Protein AF-A0AB38RNN1-F1 (afdb_monomer_lite)

Sequence (96 aa):
MTHTVTRSSRERSSIASRIVEEEATTDPYGPRRAVTVARLALEFAGQFSLEGVEIVLDGCILDLSWVSYAAMPELSERLARQRISSYCHSKNRGFR

Foldseek 3Di:
DDDDDDDDDDDPPDPPPPPDPPPPPPPVCPVLLVVLLVVLCVVCPPQDDSVRLSVQLVVLLVVCVVPDSVCSSVRSSVSSNVVSVVVSVVVVVPPD

Radius of gyration: 26.96 Å; chains: 1; bounding box: 80×74×32 Å

pLDDT: mean 75.8, std 21.1, range [37.38, 96.38]

Structure (mmCIF, N/CA/C/O backbone):
data_AF-A0AB38RNN1-F1
#
_entry.id   AF-A0AB38RNN1-F1
#
loop_
_atom_site.group_PDB
_atom_site.id
_atom_site.type_symbol
_atom_site.label_atom_id
_atom_site.label_alt_id
_atom_site.label_comp_id
_atom_site.label_asym_id
_atom_site.label_entity_id
_atom_site.label_seq_id
_atom_site.pdbx_PDB_ins_code
_atom_site.Cartn_x
_atom_site.Cartn_y
_atom_site.Cartn_z
_atom_site.occupancy
_atom_site.B_iso_or_equiv
_atom_site.auth_seq_id
_atom_site.auth_comp_id
_atom_site.auth_asym_id
_atom_site.auth_atom_id
_atom_site.pdbx_PDB_model_num
ATOM 1 N N . MET A 1 1 ? 57.336 -63.489 -4.885 1.00 40.75 1 MET A N 1
ATOM 2 C CA . MET A 1 1 ? 56.940 -62.594 -3.777 1.00 40.75 1 MET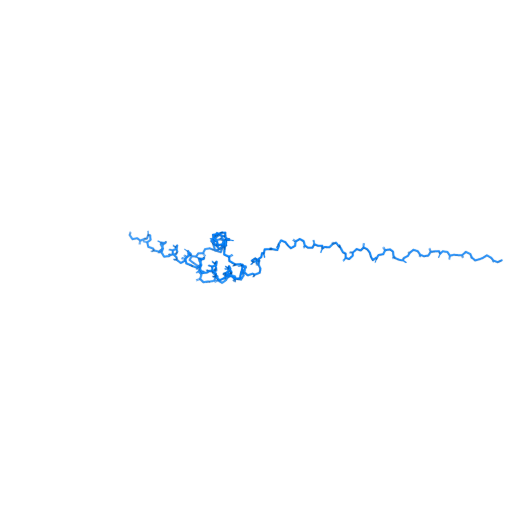 A CA 1
ATOM 3 C C . MET A 1 1 ? 55.743 -61.783 -4.237 1.00 40.75 1 MET A C 1
ATOM 5 O O . MET A 1 1 ? 55.856 -61.008 -5.174 1.00 40.75 1 MET A O 1
ATOM 9 N N . THR A 1 2 ? 54.580 -62.083 -3.671 1.00 37.38 2 THR A N 1
ATOM 10 C CA . THR A 1 2 ? 53.269 -61.502 -3.981 1.00 37.38 2 THR A CA 1
ATOM 11 C C . THR A 1 2 ? 53.002 -60.291 -3.093 1.00 37.38 2 THR A C 1
ATOM 13 O O . THR A 1 2 ? 53.038 -60.430 -1.873 1.00 37.38 2 THR A O 1
ATOM 16 N N . HIS A 1 3 ? 52.648 -59.149 -3.684 1.00 45.09 3 HIS A N 1
ATOM 17 C CA . HIS A 1 3 ? 51.996 -58.049 -2.970 1.00 45.09 3 HIS A CA 1
ATOM 18 C C . HIS A 1 3 ? 50.677 -57.700 -3.666 1.00 45.09 3 HIS A C 1
ATOM 20 O O . HIS A 1 3 ? 50.624 -56.974 -4.653 1.00 45.09 3 HIS A O 1
ATOM 26 N N . THR A 1 4 ? 49.601 -58.275 -3.141 1.00 41.12 4 THR A N 1
ATOM 27 C CA . THR A 1 4 ? 48.251 -57.704 -3.158 1.00 41.12 4 THR A CA 1
ATOM 28 C C . THR A 1 4 ? 48.217 -56.452 -2.278 1.00 41.12 4 THR A C 1
ATOM 30 O O . THR A 1 4 ? 48.893 -56.460 -1.253 1.00 41.12 4 THR A O 1
ATOM 33 N N . VAL A 1 5 ? 47.402 -55.440 -2.625 1.00 49.22 5 VAL A N 1
ATOM 34 C CA . VAL A 1 5 ? 46.419 -54.765 -1.734 1.00 49.22 5 VAL A CA 1
ATOM 35 C C . VAL A 1 5 ? 45.842 -53.485 -2.389 1.00 49.22 5 VAL A C 1
ATOM 37 O O . VAL A 1 5 ? 46.513 -52.483 -2.600 1.00 49.22 5 VAL A O 1
ATOM 40 N N . THR A 1 6 ? 44.551 -53.614 -2.723 1.00 41.12 6 THR A N 1
ATOM 41 C CA . THR A 1 6 ? 43.417 -52.660 -2.708 1.00 41.12 6 THR A CA 1
ATOM 42 C C . THR A 1 6 ? 43.471 -51.290 -3.398 1.00 41.12 6 THR A C 1
ATOM 44 O O . THR A 1 6 ? 43.972 -50.296 -2.882 1.00 41.12 6 THR A O 1
ATOM 47 N N . ARG A 1 7 ? 42.689 -51.232 -4.483 1.00 44.09 7 ARG A N 1
ATOM 48 C CA . ARG A 1 7 ? 41.950 -50.080 -5.021 1.00 44.09 7 ARG A CA 1
ATOM 49 C C . ARG A 1 7 ? 41.134 -49.381 -3.917 1.00 44.09 7 ARG A C 1
ATOM 51 O O . ARG A 1 7 ? 40.174 -49.956 -3.411 1.00 44.09 7 ARG A O 1
ATOM 58 N N . SER A 1 8 ? 41.494 -48.143 -3.580 1.00 42.00 8 SER A N 1
ATOM 59 C CA . SER A 1 8 ? 40.718 -47.280 -2.681 1.00 42.00 8 SER A CA 1
ATOM 60 C C . SER A 1 8 ? 39.667 -46.494 -3.471 1.00 42.00 8 SER A C 1
ATOM 62 O O . SER A 1 8 ? 39.994 -45.673 -4.327 1.00 42.00 8 SER A O 1
ATOM 64 N N . SER A 1 9 ? 38.396 -46.791 -3.194 1.00 52.75 9 SER A N 1
ATOM 65 C CA . SER A 1 9 ? 37.230 -45.982 -3.554 1.00 52.75 9 SER A CA 1
ATOM 66 C C . SER A 1 9 ? 37.128 -44.783 -2.609 1.00 52.75 9 SER A C 1
ATOM 68 O O . SER A 1 9 ? 36.718 -44.947 -1.466 1.00 52.75 9 SER A O 1
ATOM 70 N N . ARG A 1 10 ? 37.450 -43.589 -3.102 1.00 49.78 10 ARG A N 1
ATOM 71 C CA . ARG A 1 10 ? 37.082 -42.259 -2.575 1.00 49.78 10 ARG A CA 1
ATOM 72 C C . ARG A 1 10 ? 37.472 -41.277 -3.685 1.00 49.78 10 ARG A C 1
ATOM 74 O O . ARG A 1 10 ? 38.579 -41.368 -4.182 1.00 49.78 10 ARG A O 1
ATOM 81 N N . GLU A 1 11 ? 36.659 -40.400 -4.242 1.00 45.75 11 GLU A N 1
ATOM 82 C CA . GLU A 1 11 ? 35.344 -39.887 -3.908 1.00 45.75 11 GLU A CA 1
ATOM 83 C C . GLU A 1 11 ? 34.659 -39.560 -5.239 1.00 45.75 11 GLU A C 1
ATOM 85 O O . GLU A 1 11 ? 35.069 -38.666 -5.975 1.00 45.75 11 GLU A O 1
ATOM 90 N N . ARG A 1 12 ? 33.586 -40.287 -5.559 1.00 48.72 12 ARG A N 1
ATOM 91 C CA . ARG A 1 12 ? 32.555 -39.770 -6.459 1.00 48.72 12 ARG A CA 1
ATOM 92 C C . ARG A 1 12 ? 31.749 -38.764 -5.646 1.00 48.72 12 ARG A C 1
ATOM 94 O O . ARG A 1 12 ? 30.746 -39.138 -5.057 1.00 48.72 12 ARG A O 1
ATOM 101 N N . SER A 1 13 ? 32.224 -37.531 -5.524 1.00 46.03 13 SER A N 1
ATOM 102 C CA . SER A 1 13 ? 31.448 -36.485 -4.854 1.00 46.03 13 SER A CA 1
ATOM 103 C C . SER A 1 13 ? 31.859 -35.098 -5.331 1.00 46.03 13 SER A C 1
ATOM 105 O O . SER A 1 13 ? 32.383 -34.288 -4.581 1.00 46.03 13 SER A O 1
ATOM 107 N N . SER A 1 14 ? 31.631 -34.826 -6.614 1.00 40.31 14 SER A N 1
ATOM 108 C CA . SER A 1 14 ? 31.529 -33.446 -7.107 1.00 40.31 14 SER A CA 1
ATOM 109 C C . SER A 1 14 ? 30.500 -33.362 -8.241 1.00 40.31 14 SER A C 1
ATOM 111 O O . SER A 1 14 ? 30.724 -32.791 -9.300 1.00 40.31 14 SER A O 1
ATOM 113 N N . ILE A 1 15 ? 29.360 -34.031 -8.037 1.00 46.28 15 ILE A N 1
ATOM 114 C CA . ILE A 1 15 ? 28.147 -33.915 -8.861 1.00 46.28 15 ILE A CA 1
ATOM 115 C C . ILE A 1 15 ? 26.977 -33.779 -7.880 1.00 46.28 15 ILE A C 1
ATOM 117 O O . ILE A 1 15 ? 26.127 -34.651 -7.772 1.00 46.28 15 ILE A O 1
ATOM 121 N N . ALA A 1 16 ? 27.004 -32.745 -7.043 1.00 44.16 16 ALA A N 1
ATOM 122 C CA . ALA A 1 16 ? 25.876 -32.415 -6.165 1.00 44.16 16 ALA A CA 1
ATOM 123 C C . ALA A 1 16 ? 25.852 -30.935 -5.748 1.00 44.16 16 ALA A C 1
ATOM 125 O O . ALA A 1 16 ? 25.161 -30.576 -4.806 1.00 44.16 16 ALA A O 1
ATOM 126 N N . SER A 1 17 ? 26.586 -30.054 -6.435 1.00 42.66 17 SER A N 1
ATOM 127 C CA . SER A 1 17 ? 26.563 -28.608 -6.148 1.00 42.66 17 SER A CA 1
ATOM 128 C C . SER A 1 17 ? 25.698 -27.815 -7.130 1.00 42.66 17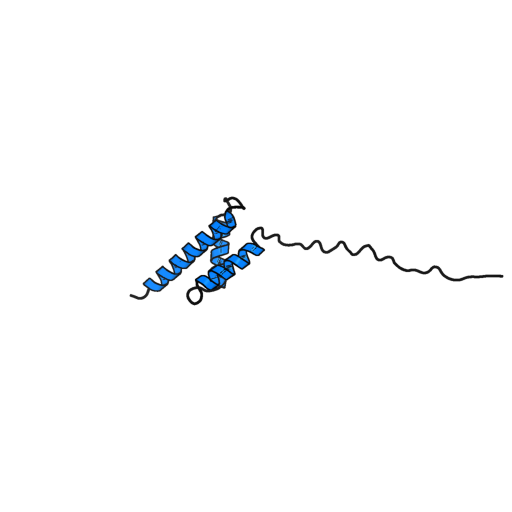 SER A C 1
ATOM 130 O O . SER A 1 17 ? 25.863 -26.609 -7.252 1.00 42.66 17 SER A O 1
ATOM 132 N N . ARG A 1 18 ? 24.800 -28.471 -7.874 1.00 51.00 18 ARG A N 1
ATOM 133 C CA . ARG A 1 18 ? 24.022 -27.824 -8.945 1.00 51.00 18 ARG A CA 1
ATOM 134 C C . ARG A 1 18 ? 22.549 -28.225 -8.989 1.00 51.00 18 ARG A C 1
ATOM 136 O O . ARG A 1 18 ? 21.963 -28.282 -10.059 1.00 51.00 18 ARG A O 1
ATOM 143 N N . ILE A 1 19 ? 21.950 -28.503 -7.833 1.00 53.94 19 ILE A N 1
ATOM 144 C CA . ILE A 1 19 ? 20.491 -28.629 -7.730 1.00 53.94 19 ILE A CA 1
ATOM 145 C C . ILE A 1 19 ? 20.024 -27.914 -6.466 1.00 53.94 19 ILE A C 1
ATOM 147 O O . ILE A 1 19 ? 19.637 -28.538 -5.489 1.00 53.94 19 ILE A O 1
ATOM 151 N N . VAL A 1 20 ? 20.123 -26.590 -6.494 1.00 46.44 20 VAL A N 1
ATOM 152 C CA . VAL A 1 20 ? 19.093 -25.703 -5.951 1.00 46.44 20 VAL A CA 1
ATOM 153 C C . VAL A 1 20 ? 19.057 -24.544 -6.942 1.00 46.44 20 VAL A C 1
ATOM 155 O O . VAL A 1 20 ? 19.602 -23.473 -6.698 1.00 46.44 20 VAL A O 1
ATOM 158 N N . GLU A 1 21 ? 18.509 -24.795 -8.135 1.00 46.44 21 GLU A N 1
ATOM 159 C CA . GLU A 1 21 ? 17.843 -23.705 -8.845 1.00 46.44 21 GLU A CA 1
ATOM 160 C C . GLU A 1 21 ? 16.637 -23.385 -7.974 1.00 46.44 21 GLU A C 1
ATOM 162 O O . GLU A 1 21 ? 15.588 -24.020 -8.035 1.00 46.44 21 GLU A O 1
ATOM 167 N N . GLU A 1 22 ? 16.917 -22.504 -7.019 1.00 47.34 22 GLU A N 1
ATOM 168 C CA . GLU A 1 22 ? 15.966 -21.719 -6.276 1.00 47.34 22 GLU A CA 1
ATOM 169 C C . GLU A 1 22 ? 14.981 -21.202 -7.316 1.00 47.34 22 GLU A C 1
ATOM 171 O O . GLU A 1 22 ? 15.288 -20.300 -8.097 1.00 47.34 22 GLU A O 1
ATOM 176 N N . GLU A 1 23 ? 13.811 -21.833 -7.368 1.00 44.28 23 GLU A N 1
ATOM 177 C CA . GLU A 1 23 ? 12.617 -21.236 -7.929 1.00 44.28 23 GLU A CA 1
ATOM 178 C C . GLU A 1 23 ? 12.282 -20.048 -7.019 1.00 44.28 23 GLU A C 1
ATOM 180 O O . GLU A 1 23 ? 11.341 -20.060 -6.230 1.00 44.28 23 GLU A O 1
ATOM 185 N N . ALA A 1 24 ? 13.132 -19.022 -7.069 1.00 48.06 24 ALA A N 1
ATOM 186 C CA . ALA A 1 24 ? 12.780 -17.688 -6.679 1.00 48.06 24 ALA A CA 1
ATOM 187 C C . ALA A 1 24 ? 11.657 -17.349 -7.641 1.00 48.06 24 ALA A C 1
ATOM 189 O O . ALA A 1 24 ? 11.896 -16.949 -8.784 1.00 48.06 24 ALA A O 1
ATOM 190 N N . THR A 1 25 ? 10.426 -17.585 -7.187 1.00 50.44 25 THR A N 1
ATOM 191 C CA . THR A 1 25 ? 9.244 -16.879 -7.642 1.00 50.44 25 THR A CA 1
ATOM 192 C C . THR A 1 25 ? 9.676 -15.426 -7.671 1.00 50.44 25 THR A C 1
ATOM 194 O O . THR A 1 25 ? 9.790 -14.768 -6.636 1.00 50.44 25 THR A O 1
ATOM 197 N N . THR A 1 26 ? 10.121 -14.984 -8.846 1.00 51.75 26 THR A N 1
ATOM 198 C CA . THR A 1 26 ? 10.758 -13.693 -9.020 1.00 51.75 26 THR A CA 1
ATOM 199 C C . THR A 1 26 ? 9.579 -12.759 -9.047 1.00 51.75 26 THR A C 1
ATOM 201 O O . THR A 1 26 ? 9.121 -12.395 -10.120 1.00 51.75 26 THR A O 1
ATOM 204 N N . ASP A 1 27 ? 8.992 -12.489 -7.880 1.00 55.03 27 ASP A N 1
ATOM 205 C CA . ASP A 1 27 ? 8.049 -11.405 -7.732 1.00 55.03 27 ASP A CA 1
ATOM 206 C C . ASP A 1 27 ? 8.838 -10.186 -8.218 1.00 55.03 27 ASP A C 1
ATOM 208 O O . ASP A 1 27 ? 9.784 -9.765 -7.536 1.00 55.03 27 ASP A O 1
ATOM 212 N N . PRO A 1 28 ? 8.537 -9.641 -9.415 1.00 57.53 28 PRO A N 1
ATOM 213 C CA . PRO A 1 28 ? 9.286 -8.508 -9.939 1.00 57.53 28 PRO A CA 1
ATOM 214 C C . PRO A 1 28 ? 9.094 -7.270 -9.043 1.00 57.53 28 PRO A C 1
ATOM 216 O O . PRO A 1 28 ? 9.750 -6.245 -9.237 1.00 57.53 28 PRO A O 1
ATOM 219 N N . TYR A 1 29 ? 8.239 -7.386 -8.022 1.00 58.19 29 TYR A N 1
ATOM 220 C CA . TYR A 1 29 ? 7.971 -6.417 -6.979 1.00 58.19 29 TYR A CA 1
ATOM 221 C C . TYR A 1 29 ? 8.443 -6.876 -5.580 1.00 58.19 29 TYR A C 1
ATOM 223 O O . TYR A 1 29 ? 8.438 -6.058 -4.664 1.00 58.19 29 TYR A O 1
ATOM 231 N N . GLY A 1 30 ? 8.940 -8.105 -5.398 1.00 58.47 30 GLY A N 1
ATOM 232 C CA . GLY A 1 30 ? 9.083 -8.823 -4.115 1.00 58.47 30 GLY A CA 1
ATOM 233 C C . GLY A 1 30 ? 9.760 -8.078 -2.962 1.00 58.47 30 GLY A C 1
ATOM 234 O O . GLY A 1 30 ? 9.122 -7.839 -1.933 1.00 58.47 30 GLY A O 1
ATOM 235 N N . PRO A 1 31 ? 11.024 -7.637 -3.095 1.00 62.09 31 PRO A N 1
ATOM 236 C CA . PRO A 1 31 ? 11.689 -6.920 -2.007 1.00 62.09 31 PRO A CA 1
ATOM 237 C C . PRO A 1 31 ? 11.158 -5.488 -1.831 1.00 62.09 31 PRO A C 1
ATOM 239 O O . PRO A 1 31 ? 11.251 -4.923 -0.743 1.00 62.09 31 PRO A O 1
ATOM 242 N N . ARG A 1 32 ? 10.573 -4.886 -2.876 1.00 76.56 32 ARG A N 1
ATOM 243 C CA . ARG A 1 32 ? 10.017 -3.523 -2.817 1.00 76.56 32 ARG A CA 1
ATOM 244 C C . ARG A 1 32 ? 8.617 -3.507 -2.209 1.00 76.56 32 ARG A C 1
ATOM 246 O O . ARG A 1 32 ? 8.309 -2.596 -1.449 1.00 76.56 32 ARG A O 1
ATOM 253 N N . ARG A 1 33 ? 7.815 -4.539 -2.471 1.00 86.00 33 ARG A N 1
ATOM 254 C CA . ARG A 1 33 ? 6.469 -4.726 -1.931 1.00 86.00 33 ARG A CA 1
ATOM 255 C C . ARG A 1 33 ? 6.506 -4.759 -0.410 1.00 86.00 33 ARG A C 1
ATOM 257 O O . ARG A 1 33 ? 5.823 -3.959 0.214 1.00 86.00 33 ARG A O 1
ATOM 264 N N . ALA A 1 34 ? 7.346 -5.607 0.185 1.00 87.56 34 ALA A N 1
ATOM 265 C CA . ALA A 1 34 ? 7.439 -5.732 1.642 1.00 87.56 34 ALA A CA 1
ATOM 266 C C . ALA A 1 34 ? 7.818 -4.405 2.330 1.00 87.56 34 ALA A C 1
ATOM 268 O O . ALA A 1 34 ? 7.221 -4.029 3.338 1.00 87.56 34 ALA A O 1
ATOM 269 N N . VAL A 1 35 ? 8.762 -3.651 1.753 1.00 89.56 35 VAL A N 1
ATOM 270 C CA . VAL A 1 35 ? 9.155 -2.326 2.263 1.00 89.56 35 VAL A CA 1
ATOM 271 C C . VAL A 1 35 ? 8.003 -1.324 2.147 1.00 89.56 35 VAL A C 1
ATOM 273 O O . VAL A 1 35 ? 7.752 -0.560 3.081 1.00 89.56 35 VAL A O 1
ATOM 276 N N . THR A 1 36 ? 7.279 -1.332 1.028 1.00 91.12 36 THR A N 1
ATOM 277 C CA . THR A 1 36 ? 6.110 -0.469 0.822 1.00 91.12 36 THR A CA 1
ATOM 278 C C . THR A 1 36 ? 4.975 -0.812 1.786 1.00 91.12 36 THR A C 1
ATOM 280 O O . THR A 1 36 ? 4.416 0.097 2.399 1.00 91.12 36 THR A O 1
ATOM 283 N N . VAL A 1 37 ? 4.683 -2.100 1.993 1.00 93.44 37 VAL A N 1
ATOM 284 C CA . VAL A 1 37 ? 3.697 -2.568 2.981 1.00 93.44 37 VAL A CA 1
ATOM 285 C C . VAL A 1 37 ? 4.080 -2.092 4.376 1.00 93.44 37 VAL A C 1
ATOM 287 O O . VAL A 1 37 ? 3.253 -1.487 5.048 1.00 93.44 37 VAL A O 1
ATOM 290 N N . ALA A 1 38 ? 5.333 -2.285 4.798 1.00 93.06 38 ALA A N 1
ATOM 291 C CA . ALA A 1 38 ? 5.787 -1.858 6.120 1.00 93.06 38 ALA A CA 1
ATOM 292 C C . ALA A 1 38 ? 5.640 -0.340 6.322 1.00 93.06 38 ALA A C 1
ATOM 294 O O . ALA A 1 38 ? 5.169 0.106 7.370 1.00 93.06 38 ALA A O 1
ATOM 295 N N . ARG A 1 39 ? 5.989 0.463 5.307 1.00 93.12 39 ARG A N 1
ATOM 296 C CA . ARG A 1 39 ? 5.836 1.926 5.351 1.00 93.12 39 ARG A CA 1
ATOM 297 C C . ARG A 1 39 ? 4.372 2.347 5.451 1.00 93.12 39 ARG A C 1
ATOM 299 O O . ARG A 1 39 ? 4.052 3.177 6.295 1.00 93.12 39 ARG A O 1
ATOM 306 N N . LEU A 1 40 ? 3.494 1.771 4.631 1.00 93.88 40 LEU A N 1
ATOM 307 C CA . LEU A 1 40 ? 2.061 2.080 4.653 1.00 93.88 40 LEU A CA 1
ATOM 308 C C . LEU A 1 40 ? 1.396 1.594 5.950 1.00 93.88 40 LEU A C 1
ATOM 310 O O . LEU A 1 40 ? 0.588 2.311 6.530 1.00 93.88 40 LEU A O 1
ATOM 314 N N . ALA A 1 41 ? 1.765 0.416 6.448 1.00 94.94 41 ALA A N 1
ATOM 315 C CA . ALA A 1 41 ? 1.260 -0.107 7.713 1.00 94.94 41 ALA A CA 1
ATOM 316 C C . ALA A 1 41 ? 1.656 0.779 8.900 1.00 94.94 41 ALA A C 1
ATOM 318 O O . ALA A 1 41 ? 0.847 0.986 9.801 1.00 94.94 41 ALA A O 1
ATOM 319 N N . LEU A 1 42 ? 2.870 1.340 8.881 1.00 95.19 42 LEU A N 1
ATOM 320 C CA . LEU A 1 42 ? 3.301 2.320 9.874 1.00 95.19 42 LEU A CA 1
ATOM 321 C C . LEU A 1 42 ? 2.553 3.655 9.718 1.00 95.19 42 LEU A C 1
ATOM 323 O O . LEU A 1 42 ? 2.116 4.224 10.714 1.00 95.19 42 LEU A O 1
ATOM 327 N N . GLU A 1 43 ? 2.381 4.137 8.483 1.00 94.75 43 GLU A N 1
ATOM 328 C CA . GLU A 1 43 ? 1.685 5.396 8.167 1.00 94.75 43 GLU A CA 1
ATOM 329 C C . GLU A 1 43 ? 0.217 5.380 8.630 1.00 94.75 43 GLU A C 1
ATOM 331 O O . GLU A 1 43 ? -0.280 6.377 9.149 1.00 94.75 43 GLU A O 1
ATOM 336 N N . PHE A 1 44 ? -0.460 4.237 8.496 1.00 93.25 44 PHE A N 1
ATOM 337 C CA . PHE A 1 44 ? -1.872 4.060 8.853 1.00 93.25 44 PHE A CA 1
ATOM 338 C C . PHE A 1 44 ? -2.089 3.225 10.124 1.00 93.25 44 PHE A C 1
ATOM 340 O O . PHE A 1 44 ? -3.191 2.708 10.356 1.00 93.25 44 PHE A O 1
ATOM 347 N N . ALA A 1 45 ? -1.058 3.098 10.964 1.00 91.94 45 ALA A N 1
ATOM 348 C CA . ALA A 1 45 ? -1.118 2.316 12.192 1.00 91.94 45 ALA A CA 1
ATOM 349 C C . ALA A 1 45 ? -2.288 2.765 13.087 1.00 91.94 45 ALA A C 1
ATOM 351 O O . ALA A 1 45 ? -2.493 3.950 13.347 1.00 91.94 45 ALA A O 1
ATOM 352 N N . GLY A 1 46 ? -3.089 1.801 13.548 1.00 89.69 46 GLY A N 1
ATOM 353 C CA . GLY A 1 46 ? -4.266 2.053 14.389 1.00 89.69 46 GLY A CA 1
ATOM 354 C C . GLY A 1 46 ? -5.521 2.524 13.641 1.00 89.69 46 GLY A C 1
ATOM 355 O O . GLY A 1 46 ? -6.595 2.563 14.239 1.00 89.69 46 GLY A O 1
ATOM 356 N N . GLN A 1 47 ? -5.429 2.830 12.343 1.00 91.38 47 GLN A N 1
ATOM 357 C CA . GLN A 1 47 ? -6.577 3.201 11.503 1.00 91.38 47 GLN A CA 1
ATOM 358 C C . GLN A 1 47 ? -6.918 2.122 10.470 1.00 91.38 47 GLN A C 1
ATOM 360 O O . GLN A 1 47 ? -8.094 1.928 10.140 1.00 91.38 47 GLN A O 1
ATOM 365 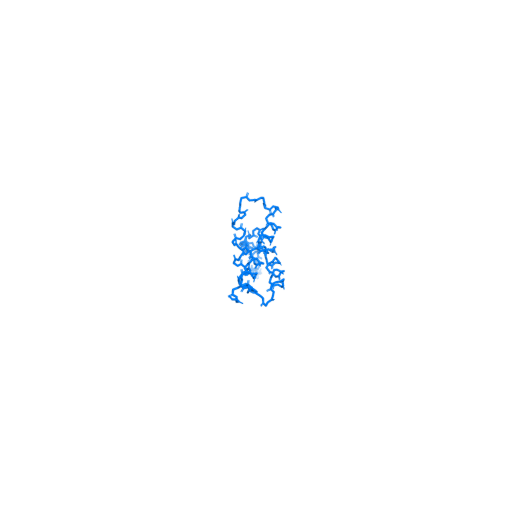N N . PHE A 1 48 ? -5.901 1.404 9.992 1.00 91.62 48 PHE A N 1
ATOM 366 C CA . PHE A 1 48 ? -6.013 0.388 8.951 1.00 91.62 48 PHE A CA 1
ATOM 367 C C . PHE A 1 48 ? -5.178 -0.854 9.307 1.00 91.62 48 PHE A C 1
ATOM 369 O O . PHE A 1 48 ? -4.141 -0.739 9.959 1.00 91.62 48 PHE A O 1
ATOM 376 N N . SER A 1 49 ? -5.648 -2.051 8.939 1.00 93.81 49 SER A N 1
ATOM 377 C CA . SER A 1 49 ? -4.965 -3.314 9.262 1.00 93.81 49 SER A CA 1
ATOM 378 C C . SER A 1 49 ? -3.829 -3.611 8.281 1.00 93.81 49 SER A C 1
ATOM 380 O O . SER A 1 49 ? -3.915 -3.251 7.110 1.00 93.81 49 SER A O 1
ATOM 382 N N . LEU A 1 50 ? -2.791 -4.319 8.744 1.00 93.56 50 LEU A N 1
ATOM 383 C CA . LEU A 1 50 ? -1.670 -4.765 7.904 1.00 93.56 50 LEU A CA 1
ATOM 384 C C . LEU A 1 50 ? -2.148 -5.614 6.715 1.00 93.56 50 LEU A C 1
ATOM 386 O O . LEU A 1 50 ? -1.791 -5.329 5.580 1.00 93.56 50 LEU A O 1
ATOM 390 N N . GLU A 1 51 ? -3.019 -6.590 6.969 1.00 94.19 51 GLU A N 1
ATOM 391 C CA . GLU A 1 51 ? -3.638 -7.421 5.926 1.00 94.19 51 GLU A CA 1
ATOM 392 C C . GLU A 1 51 ? -4.405 -6.569 4.902 1.00 94.19 51 GLU A C 1
ATOM 394 O O . GLU A 1 51 ? -4.315 -6.784 3.697 1.00 94.19 51 GLU A O 1
ATOM 399 N N . GLY A 1 52 ? -5.106 -5.528 5.364 1.00 94.19 52 GLY A N 1
ATOM 400 C CA . GLY A 1 52 ? -5.773 -4.583 4.476 1.00 94.19 52 GLY A CA 1
ATOM 401 C C . GLY A 1 52 ? -4.783 -3.822 3.593 1.00 94.19 52 GLY A C 1
ATOM 402 O O . GLY A 1 52 ? -5.060 -3.613 2.412 1.00 94.19 52 GLY A O 1
ATOM 403 N N . VAL A 1 53 ? -3.635 -3.405 4.141 1.00 95.06 53 VAL A N 1
ATOM 404 C CA . VAL A 1 53 ? -2.573 -2.735 3.367 1.00 95.06 53 VAL A CA 1
ATOM 405 C C . VAL A 1 53 ? -2.068 -3.646 2.252 1.00 95.06 53 VAL A C 1
ATOM 407 O O . VAL A 1 53 ? -1.924 -3.181 1.124 1.00 95.06 53 VAL A O 1
ATOM 410 N N . GLU A 1 54 ? -1.832 -4.924 2.548 1.00 94.44 54 GLU A N 1
ATOM 411 C CA . GLU A 1 54 ? -1.379 -5.913 1.565 1.00 94.44 54 GLU A CA 1
ATOM 412 C C . GLU A 1 54 ? -2.396 -6.097 0.438 1.00 94.44 54 GLU A C 1
ATOM 414 O O . GLU A 1 54 ? -2.043 -5.934 -0.729 1.00 94.44 54 GLU A O 1
ATOM 419 N N . ILE A 1 55 ? -3.669 -6.318 0.783 1.00 94.69 55 ILE A N 1
ATOM 420 C CA . ILE A 1 55 ? -4.757 -6.478 -0.195 1.00 94.69 55 ILE A CA 1
ATOM 421 C C . ILE A 1 55 ? -4.880 -5.241 -1.091 1.00 94.69 55 ILE A C 1
ATOM 423 O O . ILE A 1 55 ? -5.009 -5.356 -2.312 1.00 94.69 55 ILE A O 1
ATOM 427 N N . VAL A 1 56 ? -4.848 -4.042 -0.499 1.00 95.94 56 VAL A N 1
ATOM 428 C CA . VAL A 1 56 ? -4.95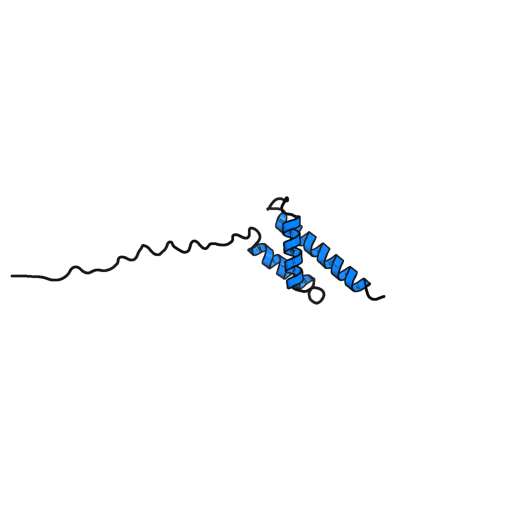1 -2.796 -1.267 1.00 95.94 56 VAL A CA 1
ATOM 429 C C . VAL A 1 56 ? -3.746 -2.628 -2.184 1.00 95.94 56 VAL A C 1
ATOM 431 O O . VAL A 1 56 ? -3.924 -2.246 -3.339 1.00 95.94 56 VAL A O 1
ATOM 434 N N . LEU A 1 57 ? -2.536 -2.905 -1.696 1.00 94.00 57 LEU A N 1
ATOM 435 C CA . LEU A 1 57 ? -1.326 -2.779 -2.498 1.00 94.00 57 LEU A CA 1
ATOM 436 C C . LEU A 1 57 ? -1.323 -3.768 -3.670 1.00 94.00 57 LEU A C 1
ATOM 438 O O . LEU A 1 57 ? -1.015 -3.358 -4.787 1.00 94.00 57 LEU A O 1
ATOM 442 N N . ASP A 1 58 ? -1.732 -5.015 -3.449 1.00 92.81 58 ASP A N 1
ATOM 443 C CA . ASP A 1 58 ? -1.830 -6.027 -4.507 1.00 92.81 58 ASP A CA 1
ATOM 444 C C . ASP A 1 58 ? -2.863 -5.634 -5.565 1.00 92.81 58 ASP A C 1
ATOM 446 O O . ASP A 1 58 ? -2.577 -5.680 -6.763 1.00 92.81 58 ASP A O 1
ATOM 450 N N . GLY A 1 59 ? -4.031 -5.146 -5.136 1.00 93.94 59 GLY A N 1
ATOM 451 C CA . GLY A 1 59 ? -5.030 -4.589 -6.046 1.00 93.94 59 GLY A CA 1
ATOM 452 C C . GLY A 1 59 ? -4.479 -3.417 -6.865 1.00 93.94 59 GLY A C 1
ATOM 453 O O . GLY A 1 59 ? -4.689 -3.356 -8.071 1.00 93.94 59 GLY A O 1
ATOM 454 N N . CYS A 1 60 ? -3.714 -2.515 -6.243 1.00 93.75 60 CYS A N 1
ATOM 455 C CA . CYS A 1 60 ? -3.071 -1.398 -6.941 1.00 93.75 60 CYS A CA 1
ATOM 456 C C . CYS A 1 60 ? -2.006 -1.851 -7.950 1.00 93.75 60 CYS A C 1
ATOM 458 O O . CYS A 1 60 ? -1.870 -1.223 -8.995 1.00 93.75 60 CYS A O 1
ATOM 460 N N . ILE A 1 61 ? -1.244 -2.908 -7.655 1.00 91.50 61 ILE A N 1
ATOM 461 C CA . ILE A 1 61 ? -0.262 -3.469 -8.594 1.00 91.50 61 ILE A CA 1
ATOM 462 C C . ILE A 1 61 ? -0.983 -4.070 -9.807 1.00 91.50 61 ILE A C 1
ATOM 464 O O . ILE A 1 61 ? -0.589 -3.806 -10.943 1.00 91.50 61 ILE A O 1
ATOM 468 N N . LEU A 1 62 ? -2.071 -4.815 -9.590 1.00 91.75 62 LEU A N 1
ATOM 469 C CA . LEU A 1 62 ? -2.886 -5.370 -10.678 1.00 91.75 62 LEU A CA 1
ATOM 470 C C . LEU A 1 62 ? -3.514 -4.267 -11.543 1.00 91.75 62 LEU A C 1
ATOM 472 O O . LEU A 1 62 ? -3.416 -4.314 -12.773 1.00 91.75 62 LEU A O 1
ATOM 476 N N . ASP A 1 63 ? -4.068 -3.235 -10.903 1.00 92.62 63 ASP A N 1
ATOM 477 C CA . ASP A 1 63 ? -4.648 -2.054 -11.557 1.00 92.62 63 ASP A CA 1
ATOM 478 C C . ASP A 1 63 ? -3.616 -1.203 -12.303 1.00 92.62 63 ASP A C 1
ATOM 480 O O . ASP A 1 63 ? -3.981 -0.287 -13.026 1.00 92.62 63 ASP A O 1
ATOM 484 N N . LEU A 1 64 ? -2.323 -1.438 -12.111 1.00 91.44 64 LEU A N 1
ATOM 485 C CA . LEU A 1 64 ? -1.271 -0.717 -12.820 1.00 91.44 64 LEU A CA 1
ATOM 486 C C . LEU A 1 64 ? -0.509 -1.624 -13.778 1.00 91.44 64 LEU A C 1
ATOM 488 O O . LEU A 1 64 ? 0.490 -1.186 -14.334 1.00 91.44 64 LEU A O 1
ATOM 492 N N . SER A 1 65 ? -0.961 -2.862 -14.000 1.00 88.56 65 SER A N 1
ATOM 493 C CA . SER A 1 65 ? -0.246 -3.902 -14.765 1.00 88.56 65 SER A CA 1
ATOM 494 C C . SER A 1 65 ? 0.184 -3.490 -16.180 1.00 88.56 65 SER A C 1
ATOM 496 O O . SER A 1 65 ? 1.137 -4.046 -16.720 1.00 88.56 65 SER A O 1
ATOM 498 N N . TRP A 1 66 ? -0.470 -2.487 -16.768 1.00 87.75 66 TRP A N 1
ATOM 499 C CA . TRP A 1 66 ? -0.130 -1.901 -18.070 1.00 87.75 66 TRP A CA 1
ATOM 500 C C . TRP A 1 66 ? 0.948 -0.804 -18.022 1.00 87.75 66 TRP A C 1
ATOM 502 O O . TRP A 1 66 ? 1.360 -0.292 -19.064 1.00 87.75 66 TRP A O 1
ATOM 512 N N . VAL A 1 67 ? 1.384 -0.392 -16.833 1.00 88.44 67 VAL A N 1
ATOM 513 C CA . VAL A 1 67 ? 2.386 0.655 -16.624 1.00 88.44 67 VAL A CA 1
ATOM 514 C C . VAL A 1 67 ? 3.794 0.061 -16.649 1.00 88.44 67 VAL A C 1
ATOM 516 O O . VAL A 1 67 ? 4.011 -1.116 -16.367 1.00 88.44 67 VAL A O 1
ATOM 519 N N . SER A 1 68 ? 4.788 0.886 -16.986 1.00 86.31 68 SER A N 1
ATOM 520 C CA . SER A 1 68 ? 6.183 0.460 -16.990 1.00 86.31 68 SER A CA 1
ATOM 521 C C . SER A 1 68 ? 6.625 -0.066 -15.619 1.00 86.31 68 SER A C 1
ATOM 523 O O . SER A 1 68 ? 6.359 0.536 -14.575 1.00 86.31 68 SER A O 1
ATOM 525 N N . TYR A 1 69 ? 7.397 -1.156 -15.627 1.00 83.75 69 TYR A N 1
ATOM 526 C CA . TYR A 1 69 ? 7.982 -1.740 -14.414 1.00 83.75 69 TYR A CA 1
ATOM 527 C C . TYR A 1 69 ? 8.807 -0.738 -13.594 1.00 83.75 69 TYR A C 1
ATOM 529 O O . TYR A 1 69 ? 8.873 -0.850 -12.375 1.00 83.75 69 TYR A O 1
ATOM 537 N N . ALA A 1 70 ? 9.405 0.263 -14.247 1.00 86.25 70 ALA A N 1
ATOM 538 C CA . ALA A 1 70 ? 10.174 1.305 -13.574 1.00 86.25 70 ALA A CA 1
ATOM 539 C C . ALA A 1 70 ? 9.294 2.246 -12.731 1.00 86.25 70 ALA A C 1
ATOM 541 O O . ALA A 1 70 ? 9.714 2.665 -11.655 1.00 86.25 70 ALA A O 1
ATOM 542 N N . ALA A 1 71 ? 8.081 2.562 -13.195 1.00 87.06 71 ALA A N 1
ATOM 543 C CA . ALA A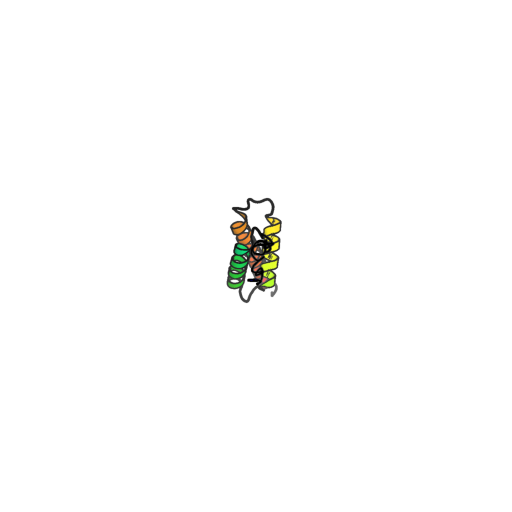 1 71 ? 7.159 3.463 -12.498 1.00 87.06 71 ALA A CA 1
ATOM 544 C C . ALA A 1 71 ? 6.235 2.730 -11.511 1.00 87.06 71 ALA A C 1
ATOM 546 O O . ALA A 1 71 ? 5.682 3.345 -10.598 1.00 87.06 71 ALA A O 1
ATOM 547 N N . MET A 1 72 ? 6.090 1.413 -11.668 1.00 86.81 72 MET A N 1
ATOM 548 C CA . MET A 1 72 ? 5.215 0.572 -10.853 1.00 86.81 72 MET A CA 1
ATOM 549 C C . MET A 1 72 ? 5.381 0.742 -9.336 1.00 86.81 72 MET A C 1
ATOM 551 O O . MET A 1 72 ? 4.366 0.941 -8.667 1.00 86.81 72 MET A O 1
ATOM 555 N N . PRO A 1 73 ? 6.598 0.718 -8.755 1.00 86.25 73 PRO A N 1
ATOM 556 C CA . PRO A 1 73 ? 6.749 0.823 -7.304 1.00 86.25 73 PRO A CA 1
ATOM 557 C C . PRO A 1 73 ? 6.232 2.152 -6.744 1.00 86.25 73 PRO A C 1
ATOM 559 O O . PRO A 1 73 ? 5.553 2.172 -5.723 1.00 86.25 73 PRO A O 1
ATOM 562 N N . GLU A 1 74 ? 6.519 3.264 -7.425 1.00 90.12 74 GLU A N 1
ATOM 563 C CA . GLU A 1 74 ? 6.077 4.586 -6.977 1.00 90.12 74 GLU A CA 1
ATOM 564 C C . GLU A 1 74 ? 4.562 4.749 -7.147 1.00 90.12 74 GLU A C 1
ATOM 566 O O . GLU A 1 74 ? 3.870 5.217 -6.240 1.00 90.12 74 GLU A O 1
ATOM 571 N N . LEU A 1 75 ? 4.029 4.352 -8.305 1.00 92.38 75 LEU A N 1
ATOM 572 C CA . LEU A 1 75 ? 2.615 4.538 -8.618 1.00 92.38 75 LEU A CA 1
ATOM 573 C C . LEU A 1 75 ? 1.710 3.637 -7.777 1.00 92.38 75 LEU A C 1
ATOM 575 O O . LEU A 1 75 ? 0.688 4.114 -7.281 1.00 92.38 75 LEU A O 1
ATOM 579 N N . SER A 1 76 ? 2.100 2.379 -7.558 1.00 91.31 76 SER A N 1
ATOM 580 C CA . SER A 1 76 ? 1.351 1.453 -6.697 1.00 91.31 76 SER A CA 1
ATOM 581 C C . SER A 1 76 ? 1.323 1.930 -5.246 1.00 91.31 76 SER A C 1
ATOM 583 O O . SER A 1 76 ? 0.252 1.946 -4.640 1.00 91.31 76 SER A O 1
ATOM 585 N N . GLU A 1 77 ? 2.446 2.427 -4.713 1.00 93.69 77 GLU A N 1
ATOM 586 C CA . GLU A 1 77 ? 2.494 3.027 -3.374 1.00 93.69 77 GLU A CA 1
ATOM 587 C C . GLU A 1 77 ? 1.569 4.249 -3.275 1.00 93.69 77 GLU A C 1
ATOM 589 O O . GLU A 1 77 ? 0.785 4.367 -2.329 1.00 93.69 77 GLU A O 1
ATOM 594 N N . ARG A 1 78 ? 1.638 5.168 -4.246 1.00 95.88 78 ARG A N 1
ATOM 595 C CA . ARG A 1 78 ? 0.811 6.385 -4.249 1.00 95.88 78 ARG A CA 1
ATOM 596 C C . ARG A 1 78 ? -0.676 6.060 -4.327 1.00 95.88 78 ARG A C 1
ATOM 598 O O . ARG A 1 78 ? -1.459 6.651 -3.580 1.00 95.88 78 ARG A O 1
ATOM 605 N N . LEU A 1 79 ? -1.057 5.130 -5.200 1.00 95.25 79 LEU A N 1
ATOM 606 C CA . LEU A 1 79 ? -2.444 4.704 -5.357 1.00 95.25 79 LEU A CA 1
ATOM 607 C C . LEU A 1 79 ? -2.949 3.996 -4.093 1.00 95.25 79 LEU A C 1
ATOM 609 O O . LEU A 1 79 ? -4.044 4.304 -3.618 1.00 95.25 79 LEU A O 1
ATOM 613 N N . ALA A 1 80 ? -2.135 3.119 -3.497 1.00 95.56 80 ALA A N 1
ATOM 614 C CA . ALA A 1 80 ? -2.467 2.452 -2.241 1.00 95.56 80 ALA A CA 1
ATOM 615 C C . ALA A 1 80 ? -2.673 3.465 -1.106 1.00 95.56 80 ALA A C 1
ATOM 617 O O . ALA A 1 80 ? -3.714 3.442 -0.447 1.00 95.56 80 ALA A O 1
ATOM 618 N N . ARG A 1 81 ? -1.755 4.428 -0.937 1.00 96.06 81 ARG A N 1
ATOM 619 C CA . ARG A 1 81 ? -1.887 5.512 0.052 1.00 96.06 81 ARG A CA 1
ATOM 620 C C . ARG A 1 81 ? -3.181 6.305 -0.137 1.00 96.06 81 ARG A C 1
ATOM 622 O O . ARG A 1 81 ? -3.889 6.567 0.834 1.00 96.06 81 ARG A O 1
ATOM 629 N N . GLN A 1 82 ? -3.511 6.673 -1.377 1.00 96.38 82 GLN A N 1
ATOM 630 C CA . GLN A 1 82 ? -4.742 7.409 -1.679 1.00 96.38 82 GLN A CA 1
ATOM 631 C C . GLN A 1 82 ? -5.999 6.604 -1.331 1.00 96.38 82 GLN A C 1
ATOM 633 O O . GLN A 1 82 ? -6.917 7.148 -0.713 1.00 96.38 82 GLN A O 1
ATOM 638 N N . ARG A 1 83 ? -6.042 5.313 -1.685 1.00 95.69 83 ARG A N 1
ATOM 639 C CA . ARG A 1 83 ? -7.181 4.432 -1.380 1.00 95.69 83 ARG A CA 1
ATOM 640 C C . ARG A 1 83 ? -7.372 4.244 0.121 1.00 95.69 83 ARG A C 1
ATOM 642 O O . ARG A 1 83 ? -8.489 4.413 0.608 1.00 95.69 83 ARG A O 1
ATOM 649 N N . ILE A 1 84 ? -6.292 3.972 0.852 1.00 94.88 84 ILE A N 1
ATOM 650 C CA . ILE A 1 84 ? -6.336 3.793 2.309 1.00 94.88 84 ILE A CA 1
ATOM 651 C C . ILE A 1 84 ? -6.764 5.096 2.993 1.00 94.88 84 ILE A C 1
ATOM 653 O O . ILE A 1 84 ? -7.681 5.087 3.810 1.00 94.88 84 ILE A O 1
ATOM 657 N N . SER A 1 85 ? -6.179 6.235 2.610 1.00 94.75 85 SER A N 1
ATOM 658 C CA . SER A 1 85 ? -6.557 7.544 3.157 1.00 94.75 85 SER A CA 1
ATOM 659 C C . SER A 1 85 ? -8.032 7.867 2.902 1.00 94.75 85 SER A C 1
ATOM 661 O O . SER A 1 85 ? -8.738 8.288 3.819 1.00 94.75 85 SER A O 1
ATOM 663 N N . SER A 1 86 ? -8.526 7.616 1.685 1.00 93.88 86 SER A N 1
ATOM 664 C CA . SER A 1 86 ? -9.939 7.812 1.339 1.00 93.88 86 SER A CA 1
ATOM 665 C C . SER A 1 86 ? -10.858 6.947 2.206 1.00 93.88 86 SER A C 1
ATOM 667 O O . SER A 1 86 ? -11.819 7.461 2.781 1.00 93.88 86 SER A O 1
ATOM 669 N N . TYR A 1 87 ? -10.516 5.667 2.385 1.00 91.50 87 TYR A N 1
ATOM 670 C CA . TYR A 1 87 ? -11.264 4.746 3.239 1.00 91.50 87 TYR A CA 1
ATOM 671 C C . TYR A 1 87 ? -11.265 5.175 4.715 1.00 91.50 87 TYR A C 1
ATOM 673 O O . TYR A 1 87 ? -12.314 5.196 5.364 1.00 91.50 87 TYR A O 1
ATOM 681 N N . CYS A 1 88 ? -10.110 5.564 5.260 1.00 89.75 88 CYS A N 1
ATOM 682 C CA . CYS A 1 88 ? -10.010 6.054 6.634 1.00 89.75 88 CYS A CA 1
ATOM 683 C C . CYS A 1 88 ? -10.850 7.326 6.832 1.00 89.75 88 CYS A C 1
ATOM 685 O O . CYS A 1 88 ? -11.581 7.441 7.819 1.00 89.75 88 CYS A O 1
ATOM 687 N N . HIS A 1 89 ? -10.820 8.253 5.869 1.00 88.31 89 HIS A N 1
ATOM 688 C CA . HIS A 1 89 ? -11.655 9.452 5.899 1.00 88.31 89 HIS A CA 1
ATOM 689 C C . HIS A 1 89 ? -13.151 9.138 5.801 1.00 88.31 89 HIS A C 1
ATOM 691 O O . HIS A 1 89 ? -13.932 9.747 6.532 1.00 88.31 89 HIS A O 1
ATOM 697 N N . SER A 1 90 ? -13.575 8.209 4.938 1.00 86.31 90 SER A N 1
ATOM 698 C CA . SER A 1 90 ? -14.990 7.831 4.837 1.00 86.31 90 SER A CA 1
ATOM 699 C C . SER A 1 90 ? -15.478 7.138 6.107 1.00 86.31 90 SER A C 1
ATOM 701 O O . SER A 1 90 ? -16.560 7.457 6.595 1.00 86.31 90 SER A O 1
ATOM 703 N N . LYS A 1 91 ? -14.657 6.258 6.695 1.00 81.31 91 LYS A N 1
ATOM 704 C CA . LYS A 1 91 ? -14.962 5.586 7.965 1.00 81.31 91 LYS A CA 1
ATOM 705 C C . LYS A 1 91 ? -15.139 6.590 9.106 1.00 81.31 91 LYS A C 1
ATOM 707 O O . LYS A 1 91 ? -16.060 6.449 9.903 1.00 81.31 91 LYS A O 1
ATOM 712 N N . ASN A 1 92 ? -14.313 7.636 9.147 1.00 76.94 92 ASN A N 1
ATOM 713 C CA . ASN A 1 92 ? -14.408 8.675 10.173 1.00 76.94 92 ASN A CA 1
ATOM 714 C C . ASN A 1 92 ? -15.627 9.606 9.989 1.00 76.94 92 ASN A C 1
ATOM 716 O O . ASN A 1 92 ? -16.080 10.227 10.945 1.00 76.94 92 ASN A O 1
ATOM 720 N N . ARG A 1 93 ? -16.187 9.702 8.773 1.00 70.19 93 ARG A N 1
ATOM 721 C CA . ARG A 1 93 ? -17.409 10.483 8.492 1.00 70.19 93 ARG A CA 1
ATOM 722 C C . ARG A 1 93 ? -18.712 9.723 8.766 1.00 70.19 93 ARG A C 1
ATOM 724 O O . ARG A 1 93 ? -19.757 10.358 8.814 1.00 70.19 93 ARG A O 1
ATOM 731 N N . GLY A 1 94 ? -18.663 8.401 8.947 1.00 57.97 94 GLY A N 1
ATOM 732 C CA . GLY A 1 94 ? -19.839 7.540 9.137 1.00 57.97 94 GLY A CA 1
ATOM 733 C C . GLY A 1 94 ? -20.514 7.608 10.515 1.00 57.97 94 GLY A C 1
ATOM 734 O O . GLY A 1 94 ? -21.446 6.850 10.753 1.00 57.97 94 GLY A O 1
ATOM 735 N N . PHE A 1 95 ? -20.066 8.488 11.417 1.00 50.53 95 PHE A N 1
ATOM 736 C CA . PHE A 1 95 ? -20.644 8.685 12.753 1.00 50.53 95 PHE A CA 1
ATOM 737 C C . PHE A 1 95 ? -21.168 10.116 12.931 1.00 50.53 95 PHE 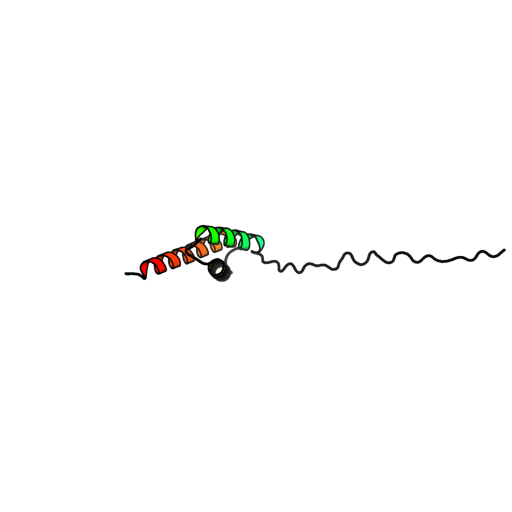A C 1
ATOM 739 O O . PHE A 1 95 ? -20.608 10.901 13.701 1.00 50.53 95 PHE A O 1
ATOM 746 N N . ARG A 1 96 ? -22.235 10.476 12.215 1.00 43.75 96 ARG A N 1
ATOM 747 C CA . ARG A 1 96 ? -22.997 11.693 12.510 1.00 43.75 96 ARG A CA 1
ATOM 748 C C . ARG A 1 96 ? -24.477 11.524 12.228 1.00 43.75 96 ARG A C 1
ATOM 750 O O . ARG A 1 96 ? -24.795 10.920 11.183 1.00 43.75 96 ARG A O 1
#

Organism: NCBI:txid1303681

Secondary structure (DSSP, 8-state):
-------------SS-SS---------TTHHHHHHHHHHHHHHTTTTS-HHHHHHHHHHHHHTTTTS-TTTHHHHHHHHHHHHHHHHHHHHHHS--